Protein AF-A0A7X9FHX8-F1 (afdb_monomer_lite)

Radius of gyration: 28.01 Å; chains: 1; bounding box: 83×38×69 Å

Secondary structure (DSSP, 8-state):
---S-----HHHHHHHHTTSPPEEE--TT-GGGPPEEE--HHHHHHHH---SSSS---HHHHHHHHHHHHHHHHHHHHHHHHHHHHHHHHHHHHHHHHHHHHHHHTT-------

pLDDT: mean 90.59, std 11.23, range [50.78, 98.62]

Foldseek 3Di:
DDDPDDDDDLVLLLVLVVPFDWDWAADPPDPPRDIDIGGQQQSVCVSPVDDPDSGDDDPVNVVVSVVSPVVVVVVVVVVVVVVVVVVVVVVVVVVVVVVVVVVVVVPPPPPPDD

Structure (mmCIF, N/CA/C/O backbone):
data_AF-A0A7X9FHX8-F1
#
_entry.id   AF-A0A7X9FHX8-F1
#
loop_
_atom_site.group_PDB
_atom_site.id
_atom_site.type_symbol
_atom_site.label_atom_id
_atom_site.label_alt_id
_atom_site.label_comp_id
_atom_site.label_asym_id
_atom_site.label_entity_id
_atom_site.label_seq_id
_atom_site.pdbx_PDB_ins_code
_atom_site.Cartn_x
_atom_site.Cartn_y
_atom_site.Cartn_z
_atom_site.occupancy
_atom_site.B_iso_or_equiv
_atom_site.auth_seq_id
_atom_site.auth_comp_id
_atom_site.auth_asym_id
_atom_site.auth_atom_id
_atom_site.pdbx_PDB_model_num
ATOM 1 N N . MET A 1 1 ? 4.996 21.192 -19.975 1.00 72.12 1 MET A N 1
ATOM 2 C CA . MET A 1 1 ? 3.525 21.172 -19.772 1.00 72.12 1 MET A CA 1
ATOM 3 C C . MET A 1 1 ? 3.065 19.717 -19.737 1.00 72.12 1 MET A C 1
ATOM 5 O O . MET A 1 1 ? 3.690 18.914 -20.416 1.00 72.12 1 MET A O 1
ATOM 9 N N . LYS A 1 2 ? 2.048 19.373 -18.931 1.00 89.19 2 LYS A N 1
ATOM 10 C CA . LYS A 1 2 ? 1.460 18.017 -18.825 1.00 89.19 2 LYS A CA 1
ATOM 11 C C . LYS A 1 2 ? 0.058 18.013 -19.461 1.00 89.19 2 LYS A C 1
ATOM 13 O O . LYS A 1 2 ? -0.592 19.053 -19.453 1.00 89.19 2 LYS A O 1
ATOM 18 N N . THR A 1 3 ? -0.388 16.877 -19.995 1.00 93.38 3 THR A N 1
ATOM 19 C CA . THR A 1 3 ? -1.719 16.673 -20.611 1.00 93.38 3 THR A CA 1
ATOM 20 C C . THR A 1 3 ? -2.293 15.314 -20.183 1.00 93.38 3 THR A C 1
ATOM 22 O O . THR A 1 3 ? -1.548 1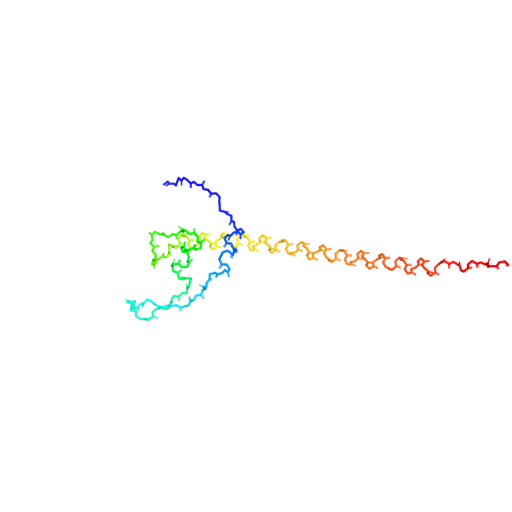4.533 -19.597 1.00 93.38 3 THR A O 1
ATOM 25 N N . ASN A 1 4 ? -3.573 15.035 -20.471 1.00 90.81 4 ASN A N 1
ATOM 26 C CA . ASN A 1 4 ? -4.281 13.785 -20.126 1.00 90.81 4 ASN A CA 1
ATOM 27 C C . ASN A 1 4 ? -4.161 13.425 -18.633 1.00 90.81 4 ASN A C 1
ATOM 29 O O . ASN A 1 4 ? -3.683 12.356 -18.267 1.00 90.81 4 ASN A O 1
ATOM 33 N N . ILE A 1 5 ? -4.512 14.376 -17.766 1.00 94.56 5 ILE A N 1
ATOM 34 C CA . ILE A 1 5 ? -4.390 14.220 -16.315 1.00 94.56 5 ILE A CA 1
ATOM 35 C C . ILE A 1 5 ? -5.618 13.471 -15.798 1.00 94.56 5 ILE A C 1
ATOM 37 O O . ILE A 1 5 ? -6.732 13.983 -15.888 1.00 94.56 5 ILE A O 1
ATOM 41 N N . GLU A 1 6 ? -5.390 12.296 -15.221 1.00 92.12 6 GLU A N 1
ATOM 42 C CA . GLU A 1 6 ? -6.417 11.442 -14.625 1.00 92.12 6 GLU A CA 1
ATOM 43 C C . GLU A 1 6 ? -6.085 11.158 -13.157 1.00 92.12 6 GLU A C 1
ATOM 45 O O . GLU A 1 6 ? -4.921 11.181 -12.745 1.00 92.12 6 GLU A O 1
ATOM 50 N N . SER A 1 7 ? -7.116 10.927 -12.345 1.00 93.44 7 SER A N 1
ATOM 51 C CA . SER A 1 7 ? -6.942 10.504 -10.956 1.00 93.44 7 SER A CA 1
ATOM 52 C C . SER A 1 7 ? -6.527 9.039 -10.892 1.00 93.44 7 SER A C 1
ATOM 54 O O . SER A 1 7 ? -7.079 8.209 -11.608 1.00 93.44 7 SER A O 1
ATOM 56 N N . VAL A 1 8 ? -5.622 8.716 -9.974 1.00 93.81 8 VAL A N 1
ATOM 57 C CA . VAL A 1 8 ? -5.211 7.338 -9.692 1.00 93.81 8 VAL A CA 1
ATOM 58 C C . VAL A 1 8 ? -6.033 6.788 -8.527 1.00 93.81 8 VAL A C 1
ATOM 60 O O . VAL A 1 8 ? -6.204 7.473 -7.518 1.00 93.81 8 VAL A O 1
ATOM 63 N N . ASP A 1 9 ? -6.511 5.548 -8.644 1.00 96.44 9 ASP A N 1
ATOM 64 C CA . ASP A 1 9 ? -7.122 4.826 -7.526 1.00 96.44 9 ASP A CA 1
ATOM 65 C C . ASP A 1 9 ? -6.028 4.323 -6.570 1.00 96.44 9 ASP A C 1
ATOM 67 O O . ASP A 1 9 ? -5.314 3.355 -6.838 1.00 96.44 9 ASP A O 1
ATOM 71 N N . ALA A 1 10 ? -5.882 5.006 -5.436 1.00 97.12 10 ALA A N 1
ATOM 72 C CA . ALA A 1 10 ? -4.865 4.684 -4.442 1.00 97.12 10 ALA A CA 1
ATOM 73 C C . ALA A 1 10 ? -5.102 3.322 -3.751 1.00 97.12 10 ALA A C 1
ATOM 75 O O . ALA A 1 10 ? -4.137 2.668 -3.347 1.00 97.12 10 ALA A O 1
ATOM 76 N N . ALA A 1 11 ? -6.358 2.865 -3.649 1.00 97.56 11 ALA A N 1
ATOM 77 C CA . ALA A 1 11 ? -6.698 1.562 -3.082 1.00 97.56 11 ALA A CA 1
ATOM 78 C C . ALA A 1 11 ? -6.272 0.425 -4.012 1.00 97.56 11 ALA A C 1
ATOM 80 O O . ALA A 1 11 ? -5.646 -0.538 -3.558 1.00 97.56 11 ALA A O 1
ATOM 81 N N . GLU A 1 12 ? -6.541 0.569 -5.310 1.00 97.31 12 GLU A N 1
ATOM 82 C CA . GLU A 1 12 ? -6.073 -0.371 -6.328 1.00 97.31 12 GLU A CA 1
ATOM 83 C C . GLU A 1 12 ? -4.539 -0.399 -6.391 1.00 97.31 12 GLU A C 1
ATOM 85 O O . GLU A 1 12 ? -3.937 -1.477 -6.411 1.00 97.31 12 GLU A O 1
ATOM 90 N N . VAL A 1 13 ? -3.893 0.774 -6.353 1.00 97.56 13 VAL A N 1
ATOM 91 C CA . VAL A 1 13 ? -2.427 0.873 -6.335 1.00 97.56 13 VAL A CA 1
ATOM 92 C C . VAL A 1 13 ? -1.839 0.121 -5.149 1.00 97.56 13 VAL A C 1
ATOM 94 O O . VAL A 1 13 ? -0.944 -0.701 -5.343 1.00 97.56 13 VAL A O 1
ATOM 97 N N . LEU A 1 14 ? -2.341 0.361 -3.934 1.00 98.12 14 LEU A N 1
ATOM 98 C CA . LEU A 1 14 ? -1.845 -0.321 -2.741 1.00 98.12 14 LEU A CA 1
ATOM 99 C C . LEU A 1 14 ? -2.052 -1.839 -2.833 1.00 98.12 14 LEU A C 1
ATOM 101 O O . LEU A 1 14 ? -1.150 -2.599 -2.480 1.00 98.12 14 LEU A O 1
ATOM 105 N N . GLN A 1 15 ? -3.212 -2.287 -3.324 1.00 97.62 15 GLN A N 1
ATOM 106 C CA . GLN A 1 15 ? -3.509 -3.711 -3.480 1.00 97.62 15 GLN A CA 1
ATOM 107 C C . GLN A 1 15 ? -2.545 -4.385 -4.460 1.00 97.62 15 GLN A C 1
ATOM 109 O O . GLN A 1 15 ? -1.986 -5.432 -4.142 1.00 97.62 15 GLN A O 1
ATOM 114 N N . LYS A 1 16 ? -2.320 -3.777 -5.628 1.00 96.94 16 LYS A N 1
ATOM 115 C CA . LYS A 1 16 ? -1.366 -4.278 -6.62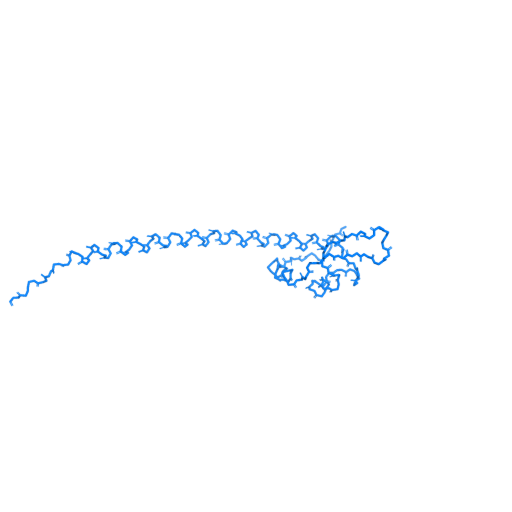3 1.00 96.94 16 LYS A CA 1
ATOM 116 C C . LYS A 1 16 ? 0.052 -4.275 -6.071 1.00 96.94 16 LYS A C 1
ATOM 118 O O . LYS A 1 16 ? 0.715 -5.309 -6.120 1.00 96.94 16 LYS A O 1
ATOM 123 N N . LEU A 1 17 ? 0.492 -3.163 -5.478 1.00 96.62 17 LEU A N 1
ATOM 124 C CA . LEU A 1 17 ? 1.835 -3.020 -4.915 1.00 96.62 17 LEU A CA 1
ATOM 125 C C . LEU A 1 17 ? 2.132 -4.091 -3.857 1.00 96.62 17 LEU A C 1
ATOM 127 O O . LEU A 1 17 ? 3.225 -4.646 -3.852 1.00 96.62 17 LEU A O 1
ATOM 131 N N . ALA A 1 18 ? 1.151 -4.438 -3.018 1.00 96.62 18 ALA A N 1
ATOM 132 C CA . ALA A 1 18 ? 1.291 -5.476 -1.997 1.00 96.62 18 ALA A CA 1
ATOM 133 C C . ALA A 1 18 ? 1.543 -6.889 -2.563 1.00 96.62 18 ALA A C 1
ATOM 135 O O . ALA A 1 18 ? 2.010 -7.761 -1.833 1.00 96.62 18 ALA A O 1
ATOM 136 N N . THR A 1 19 ? 1.238 -7.128 -3.843 1.00 96.06 19 THR A N 1
ATOM 137 C CA . THR A 1 19 ? 1.476 -8.419 -4.514 1.00 96.06 19 THR A CA 1
ATOM 138 C C . THR A 1 19 ? 2.809 -8.489 -5.255 1.00 96.06 19 THR A C 1
ATOM 140 O O . THR A 1 19 ? 3.234 -9.580 -5.634 1.00 96.06 19 THR A O 1
ATOM 143 N N . ILE A 1 20 ? 3.479 -7.353 -5.462 1.00 95.75 20 ILE A N 1
ATOM 144 C CA . ILE A 1 20 ? 4.718 -7.296 -6.237 1.00 95.75 20 ILE A CA 1
ATOM 145 C C . ILE A 1 20 ? 5.906 -7.636 -5.326 1.00 95.75 20 ILE A C 1
ATOM 147 O O . ILE A 1 20 ? 6.099 -6.978 -4.299 1.00 95.75 20 ILE A O 1
ATOM 151 N N . PRO A 1 21 ? 6.749 -8.618 -5.691 1.00 96.00 21 PRO A N 1
ATOM 152 C CA . PRO A 1 21 ? 7.942 -8.935 -4.919 1.00 96.00 21 PRO A CA 1
ATOM 153 C C . PRO A 1 21 ? 8.941 -7.774 -4.910 1.00 96.00 21 PRO A C 1
ATOM 155 O O . PRO A 1 21 ? 9.356 -7.285 -5.960 1.00 96.00 21 PRO A O 1
ATOM 158 N N . ILE A 1 22 ? 9.405 -7.392 -3.721 1.00 96.06 22 ILE A N 1
ATOM 159 C CA . ILE A 1 22 ? 10.585 -6.539 -3.562 1.00 96.06 22 ILE A CA 1
ATOM 160 C C . ILE A 1 22 ? 11.783 -7.444 -3.323 1.00 96.06 22 ILE A C 1
ATOM 162 O O . ILE A 1 22 ? 11.821 -8.212 -2.362 1.00 96.06 22 ILE A O 1
ATOM 166 N N . THR A 1 23 ? 12.767 -7.361 -4.209 1.00 96.38 23 THR A N 1
ATOM 167 C CA . THR A 1 23 ? 13.974 -8.184 -4.138 1.00 96.38 23 THR A CA 1
ATOM 168 C C . THR A 1 23 ? 15.205 -7.296 -4.175 1.00 96.38 23 THR A C 1
ATOM 170 O O . THR A 1 23 ? 15.146 -6.141 -4.597 1.00 96.38 23 THR A O 1
ATOM 173 N N . SER A 1 24 ? 16.335 -7.826 -3.711 1.00 95.75 24 SER A N 1
ATOM 174 C CA . SER A 1 24 ? 17.622 -7.188 -3.958 1.00 95.75 24 SER A CA 1
ATOM 175 C C . SER A 1 24 ? 18.336 -7.901 -5.093 1.00 95.75 24 SER A C 1
ATOM 177 O O . SER A 1 24 ? 18.487 -9.121 -5.063 1.00 95.75 24 SER A O 1
ATOM 179 N N . TRP A 1 25 ? 18.837 -7.131 -6.045 1.00 93.44 25 TRP A N 1
ATOM 180 C CA . TRP A 1 25 ? 19.477 -7.622 -7.258 1.00 93.44 25 TRP A CA 1
ATOM 181 C C . TRP A 1 25 ? 20.682 -6.742 -7.613 1.00 93.44 25 TRP A C 1
ATOM 183 O O . TRP A 1 25 ? 20.917 -5.714 -6.981 1.00 93.44 25 TRP A O 1
ATOM 193 N N . ALA A 1 26 ? 21.488 -7.180 -8.575 1.00 92.75 26 ALA A N 1
ATOM 194 C CA . ALA A 1 26 ? 22.597 -6.417 -9.142 1.00 92.75 26 ALA A CA 1
ATOM 195 C C . ALA A 1 26 ? 22.517 -6.514 -10.666 1.00 92.75 26 ALA A C 1
ATOM 197 O O . ALA A 1 26 ? 22.096 -7.549 -11.194 1.00 92.75 26 ALA A O 1
ATOM 198 N N . TYR A 1 27 ? 22.925 -5.467 -11.377 1.00 90.06 27 TYR A N 1
ATOM 199 C CA . TYR A 1 27 ? 23.075 -5.562 -12.824 1.00 90.06 27 TYR A CA 1
ATOM 200 C C . TYR A 1 27 ? 24.287 -6.430 -13.172 1.00 90.06 27 TYR A C 1
ATOM 202 O O . TYR A 1 27 ? 25.347 -6.307 -12.565 1.00 90.06 27 TYR A O 1
ATOM 210 N N . LEU A 1 28 ? 24.160 -7.258 -14.214 1.00 88.62 28 LEU A N 1
ATOM 211 C CA . LEU A 1 28 ? 25.262 -8.106 -14.693 1.00 88.62 28 LEU A CA 1
ATOM 212 C C . LEU A 1 28 ? 26.491 -7.296 -15.141 1.00 88.62 28 LEU A C 1
ATOM 214 O O . LEU A 1 28 ? 27.615 -7.775 -15.036 1.00 88.62 28 LEU A O 1
ATOM 218 N N . ASN A 1 29 ? 26.268 -6.079 -15.647 1.00 88.56 29 ASN A N 1
ATOM 219 C CA . ASN A 1 29 ? 27.292 -5.249 -16.287 1.00 88.56 29 ASN A CA 1
ATOM 220 C C . ASN A 1 29 ? 27.645 -3.989 -15.482 1.00 88.56 29 ASN A C 1
ATOM 222 O O . ASN A 1 29 ? 28.316 -3.096 -16.001 1.00 88.56 29 ASN A O 1
ATOM 226 N N . GLU A 1 30 ? 27.178 -3.881 -14.240 1.00 89.62 30 GLU A N 1
ATOM 227 C CA . GLU A 1 30 ? 27.519 -2.753 -13.378 1.00 89.62 30 GLU A CA 1
ATOM 228 C C . GLU A 1 30 ? 28.816 -3.041 -12.627 1.00 89.62 30 GLU A C 1
ATOM 230 O O . GLU A 1 30 ? 29.031 -4.124 -12.077 1.00 89.62 30 GLU A O 1
ATOM 235 N N . ARG A 1 31 ? 29.724 -2.063 -12.646 1.00 79.88 31 ARG A N 1
ATOM 236 C CA . ARG A 1 31 ? 30.996 -2.173 -11.931 1.00 79.88 31 ARG A CA 1
ATOM 237 C C . ARG A 1 31 ? 30.703 -2.254 -10.430 1.00 79.88 31 ARG A C 1
ATOM 239 O O . ARG A 1 31 ? 29.785 -1.609 -9.950 1.00 79.88 31 ARG A O 1
ATOM 246 N N . GLU A 1 32 ? 31.504 -3.032 -9.705 1.00 82.88 32 GLU A N 1
ATOM 247 C CA . GLU A 1 32 ? 31.478 -3.131 -8.232 1.00 82.88 32 GLU A CA 1
ATOM 248 C C . GLU A 1 32 ? 30.329 -3.941 -7.598 1.00 82.88 32 GLU A C 1
ATOM 250 O O . GLU A 1 32 ? 30.168 -3.892 -6.382 1.00 82.88 32 GLU A O 1
ATOM 255 N N . ASN A 1 33 ? 29.586 -4.762 -8.359 1.00 81.50 33 ASN A N 1
ATOM 256 C CA . ASN A 1 33 ? 28.488 -5.591 -7.817 1.00 81.50 33 ASN A CA 1
ATOM 257 C C . ASN A 1 33 ? 27.500 -4.774 -6.959 1.00 81.50 33 ASN A C 1
ATOM 259 O O . ASN A 1 33 ? 27.043 -5.237 -5.907 1.00 81.50 33 ASN A O 1
ATOM 263 N N . VAL A 1 34 ? 27.198 -3.545 -7.389 1.00 91.88 34 VAL A N 1
ATOM 264 C CA . VAL A 1 34 ? 26.291 -2.650 -6.667 1.00 91.88 34 VAL A CA 1
ATOM 265 C C . VAL A 1 34 ? 24.938 -3.337 -6.499 1.00 91.88 34 VAL A C 1
ATOM 267 O O . VAL A 1 34 ? 24.373 -3.916 -7.430 1.00 91.88 34 VAL A O 1
ATOM 270 N N . ARG A 1 35 ? 24.437 -3.320 -5.263 1.00 93.44 35 ARG A N 1
ATOM 271 C CA . ARG A 1 35 ? 23.151 -3.916 -4.916 1.00 93.44 35 ARG A CA 1
ATOM 272 C C . ARG A 1 35 ? 22.064 -2.864 -4.990 1.00 93.44 35 ARG A C 1
ATOM 274 O O . ARG A 1 35 ? 22.109 -1.863 -4.283 1.00 93.44 35 ARG A O 1
ATOM 281 N N . HIS A 1 36 ? 21.053 -3.171 -5.784 1.00 93.38 36 HIS A N 1
ATOM 282 C CA . HIS A 1 36 ? 19.798 -2.443 -5.856 1.00 93.38 36 HIS A CA 1
ATOM 283 C C . HIS A 1 36 ? 18.732 -3.180 -5.052 1.00 93.38 36 HIS A C 1
ATOM 285 O O . HIS A 1 36 ? 18.866 -4.372 -4.738 1.00 93.38 36 HIS A O 1
ATOM 291 N N . ILE A 1 37 ? 17.674 -2.460 -4.699 1.00 94.88 37 ILE A N 1
ATOM 292 C CA . ILE A 1 37 ? 16.475 -3.005 -4.070 1.00 94.88 37 ILE A CA 1
ATOM 293 C C . ILE A 1 37 ? 15.253 -2.432 -4.775 1.00 94.88 37 ILE A C 1
ATOM 295 O O . ILE A 1 37 ? 15.167 -1.229 -5.006 1.00 94.88 37 ILE A O 1
ATOM 299 N N . GLY A 1 38 ? 14.315 -3.302 -5.126 1.00 94.25 38 GLY A N 1
ATOM 300 C CA . GLY A 1 38 ? 13.089 -2.898 -5.794 1.00 94.25 38 GLY A CA 1
ATOM 301 C C . GLY A 1 38 ? 12.393 -4.064 -6.484 1.00 94.25 38 GLY A C 1
ATOM 302 O O . GLY A 1 38 ? 12.887 -5.198 -6.449 1.00 94.25 38 GLY A O 1
ATOM 303 N N . PRO A 1 39 ? 11.238 -3.797 -7.104 1.00 95.06 39 PRO A N 1
ATOM 304 C CA . PRO A 1 39 ? 10.579 -4.776 -7.946 1.00 95.06 39 PRO A CA 1
ATOM 305 C C . PRO A 1 39 ? 11.346 -4.972 -9.256 1.00 95.06 39 PRO A C 1
ATOM 307 O O . PRO A 1 39 ? 12.109 -4.104 -9.688 1.00 95.06 39 PRO A O 1
ATOM 310 N N . MET A 1 40 ? 11.114 -6.108 -9.912 1.00 94.31 40 MET A N 1
ATOM 311 C CA . MET A 1 40 ? 11.540 -6.284 -11.299 1.00 94.31 40 MET A CA 1
ATOM 312 C C . MET A 1 40 ? 10.683 -5.402 -12.215 1.00 94.31 40 MET A C 1
ATOM 314 O O . MET A 1 40 ? 9.477 -5.255 -12.005 1.00 94.31 40 MET A O 1
ATOM 318 N N . ALA A 1 41 ? 11.293 -4.824 -13.253 1.00 93.06 41 ALA A N 1
ATOM 319 C CA . AL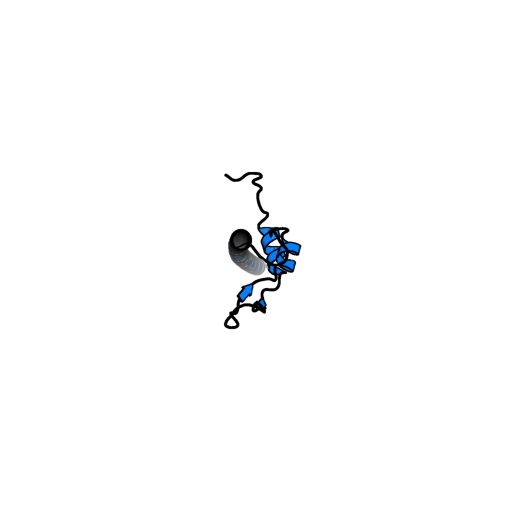A A 1 41 ? 10.609 -3.904 -14.166 1.00 93.06 41 ALA A CA 1
ATOM 320 C C . ALA A 1 41 ? 9.417 -4.555 -14.887 1.00 93.06 41 ALA A C 1
ATOM 322 O O . ALA A 1 41 ? 8.390 -3.912 -15.099 1.00 93.06 41 ALA A O 1
ATOM 323 N N . GLN A 1 42 ? 9.527 -5.840 -15.232 1.00 92.88 42 GLN A N 1
ATOM 324 C CA . GLN A 1 42 ? 8.468 -6.590 -15.906 1.00 92.88 42 GLN A CA 1
ATOM 325 C C . GLN A 1 42 ? 7.242 -6.770 -15.006 1.00 92.88 42 GLN A C 1
ATOM 327 O O . GLN A 1 42 ? 6.124 -6.561 -15.473 1.00 92.88 42 GLN A O 1
ATOM 332 N N . ASP A 1 43 ? 7.448 -7.089 -13.725 1.00 93.75 43 ASP A N 1
ATOM 333 C CA . ASP A 1 43 ? 6.364 -7.236 -12.748 1.00 93.75 43 ASP A CA 1
ATOM 334 C C . ASP A 1 43 ? 5.687 -5.887 -12.480 1.00 93.75 43 ASP A C 1
ATOM 336 O O . ASP A 1 43 ? 4.460 -5.789 -12.472 1.00 93.75 43 ASP A O 1
ATOM 340 N N . PHE A 1 44 ? 6.483 -4.821 -12.340 1.00 94.00 44 PHE A N 1
ATOM 341 C CA . PHE A 1 44 ? 5.976 -3.459 -12.171 1.00 94.00 44 PHE A CA 1
ATOM 342 C C . PHE A 1 44 ? 5.102 -3.029 -13.357 1.00 94.00 44 PHE A C 1
ATOM 344 O O . PHE A 1 44 ? 3.979 -2.553 -13.178 1.00 94.00 44 PHE A O 1
ATOM 351 N N . LYS A 1 45 ? 5.584 -3.257 -14.581 1.00 92.56 45 LYS A N 1
ATOM 352 C CA . LYS A 1 45 ? 4.842 -2.956 -15.806 1.00 92.56 45 LYS A CA 1
ATOM 353 C C . LYS A 1 45 ? 3.585 -3.808 -15.945 1.00 92.56 45 LYS A C 1
ATOM 355 O O . LYS A 1 45 ? 2.548 -3.283 -16.337 1.00 92.56 45 LYS A O 1
ATOM 360 N N . ALA A 1 46 ? 3.654 -5.097 -15.616 1.00 93.00 46 ALA A N 1
ATOM 361 C CA . ALA A 1 46 ? 2.495 -5.984 -15.649 1.00 93.00 46 ALA A CA 1
ATOM 362 C C . ALA A 1 46 ? 1.402 -5.536 -14.665 1.00 93.00 46 ALA A C 1
ATOM 364 O O . ALA A 1 46 ? 0.219 -5.628 -14.983 1.00 93.00 46 ALA A O 1
ATOM 365 N N . ALA A 1 47 ? 1.785 -5.018 -13.495 1.00 94.00 47 ALA A N 1
ATOM 366 C CA . ALA A 1 47 ? 0.842 -4.554 -12.485 1.00 94.00 47 ALA A CA 1
ATOM 367 C C . ALA A 1 47 ? 0.227 -3.178 -12.806 1.00 94.00 47 ALA A C 1
ATOM 369 O O . ALA A 1 47 ? -0.984 -2.991 -12.646 1.00 94.00 47 ALA A O 1
ATOM 370 N N . PHE A 1 48 ? 1.042 -2.213 -13.244 1.00 92.44 48 PHE A N 1
ATOM 371 C CA . PHE A 1 48 ? 0.626 -0.806 -13.336 1.00 92.44 48 PHE A CA 1
ATOM 372 C C . PHE A 1 48 ? 0.514 -0.258 -14.759 1.00 92.44 48 PHE A C 1
ATOM 374 O O . PHE A 1 48 ? -0.094 0.788 -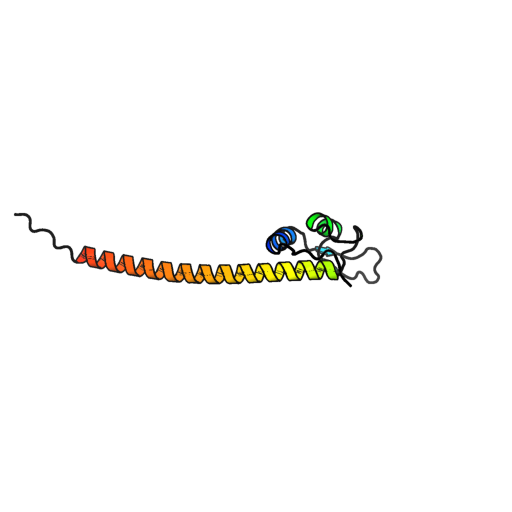14.955 1.00 92.44 48 PHE A O 1
ATOM 381 N N . GLY A 1 49 ? 1.100 -0.920 -15.756 1.00 88.50 49 GLY A N 1
ATOM 382 C CA . GLY A 1 49 ? 1.127 -0.433 -17.137 1.00 88.50 49 GLY A CA 1
ATOM 383 C C . GLY A 1 49 ? 2.045 0.774 -17.377 1.00 88.50 49 GLY A C 1
ATOM 384 O O . GLY A 1 49 ? 2.143 1.233 -18.513 1.00 88.50 49 GLY A O 1
ATOM 385 N N . PHE A 1 50 ? 2.735 1.271 -16.345 1.00 82.19 50 PHE A N 1
ATOM 386 C CA . PHE A 1 50 ? 3.745 2.327 -16.453 1.00 82.19 50 PHE A CA 1
ATOM 387 C C . PHE A 1 50 ? 5.126 1.759 -16.821 1.00 82.19 50 PHE A C 1
ATOM 389 O O . PHE A 1 50 ? 5.405 0.577 -16.612 1.00 82.19 50 PHE A O 1
ATOM 396 N N . GLY A 1 51 ? 5.994 2.617 -17.361 1.00 72.44 51 GLY A N 1
ATOM 397 C CA . GLY A 1 51 ? 7.321 2.253 -17.862 1.00 72.44 51 GLY A CA 1
ATOM 398 C C . GLY A 1 51 ? 7.435 2.351 -19.386 1.00 72.44 51 GLY A C 1
ATOM 399 O O . GLY A 1 51 ? 6.648 1.772 -20.137 1.00 72.44 51 GLY A O 1
ATOM 400 N N . ALA A 1 52 ? 8.448 3.087 -19.848 1.00 74.75 52 ALA A N 1
ATOM 401 C CA . ALA A 1 52 ? 8.711 3.294 -21.275 1.00 74.75 52 ALA A CA 1
ATOM 402 C C . ALA A 1 52 ? 9.207 2.018 -21.982 1.00 74.75 52 ALA A C 1
ATOM 404 O O . ALA A 1 52 ? 8.955 1.821 -23.170 1.00 74.75 52 ALA A O 1
ATOM 405 N N . ASP A 1 53 ? 9.876 1.128 -21.249 1.00 81.06 53 ASP A N 1
ATOM 406 C CA . ASP A 1 53 ? 10.384 -0.154 -21.733 1.00 81.06 53 ASP A CA 1
ATOM 407 C C . ASP A 1 53 ? 10.032 -1.283 -20.746 1.00 81.06 53 ASP A C 1
ATOM 409 O O . ASP A 1 53 ? 9.110 -1.140 -19.945 1.00 81.06 53 ASP A O 1
ATOM 413 N N . SER A 1 54 ? 10.651 -2.455 -20.888 1.00 82.25 54 SER A N 1
ATOM 414 C CA . SER A 1 54 ? 10.418 -3.616 -20.013 1.00 82.25 54 SER A CA 1
ATOM 415 C C . SER A 1 54 ? 11.648 -3.965 -19.166 1.00 82.25 54 SER A C 1
ATOM 417 O O . SER A 1 54 ? 11.742 -5.088 -18.675 1.00 82.25 54 SER A O 1
ATOM 419 N N . VAL A 1 55 ? 12.617 -3.052 -19.047 1.00 86.25 55 VAL A N 1
ATOM 420 C CA . VAL A 1 55 ? 13.905 -3.284 -18.367 1.00 86.25 55 VAL A CA 1
ATOM 421 C C . VAL A 1 55 ? 14.240 -2.218 -17.326 1.00 86.25 55 VAL A C 1
ATOM 423 O O . VAL A 1 55 ? 15.160 -2.416 -16.539 1.00 86.25 55 VAL A O 1
ATOM 426 N N . SER A 1 56 ? 13.499 -1.113 -17.295 1.00 88.56 56 SER A N 1
ATOM 427 C CA . SER A 1 56 ? 13.682 -0.022 -16.349 1.00 88.56 56 SER A CA 1
ATOM 428 C C . SER A 1 56 ? 12.357 0.418 -15.731 1.00 88.56 56 SER A C 1
ATOM 430 O O . SER A 1 56 ? 11.278 0.233 -16.295 1.00 88.56 56 SER A O 1
ATOM 432 N N . ILE A 1 57 ? 12.454 1.012 -14.544 1.00 92.06 57 ILE A N 1
ATOM 433 C CA . ILE A 1 57 ? 11.353 1.708 -13.885 1.00 92.06 57 ILE A CA 1
ATOM 434 C C . ILE A 1 57 ? 11.793 3.162 -13.752 1.00 92.06 57 ILE A C 1
ATOM 436 O O . ILE A 1 57 ? 12.861 3.444 -13.208 1.00 92.06 57 ILE A O 1
ATOM 440 N N . SER A 1 58 ? 10.985 4.085 -14.270 1.00 93.25 58 SER A N 1
ATOM 441 C CA . SER A 1 58 ? 11.219 5.515 -14.074 1.00 93.25 58 SER A CA 1
ATOM 442 C C . SER A 1 58 ? 11.097 5.849 -12.592 1.00 93.25 58 SER A C 1
ATOM 444 O O . S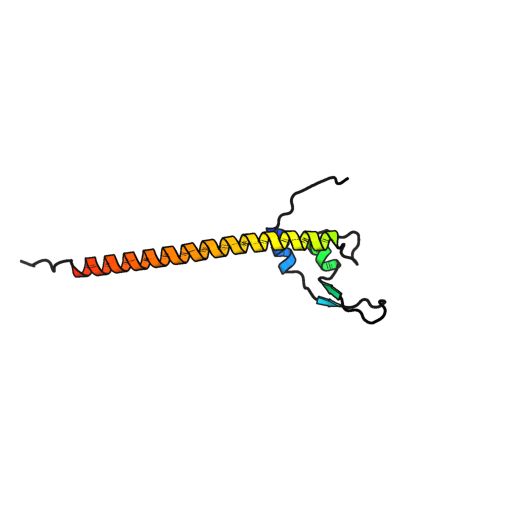ER A 1 58 ? 10.139 5.428 -11.942 1.00 93.25 58 SER A O 1
ATOM 446 N N . THR A 1 59 ? 12.016 6.657 -12.062 1.00 92.94 59 THR A N 1
ATOM 447 C CA . THR A 1 59 ? 11.914 7.138 -10.676 1.00 92.94 59 THR A CA 1
ATOM 448 C C . THR A 1 59 ? 10.618 7.910 -10.447 1.00 92.94 59 THR A C 1
ATOM 450 O O . THR A 1 59 ? 10.008 7.763 -9.401 1.00 92.94 59 THR A O 1
ATOM 453 N N . ILE A 1 60 ? 10.123 8.636 -11.456 1.00 93.94 60 ILE A N 1
ATOM 454 C CA . ILE A 1 60 ? 8.845 9.362 -11.379 1.00 93.94 60 ILE A CA 1
ATOM 455 C C . ILE A 1 60 ? 7.669 8.396 -11.177 1.00 93.94 60 ILE A C 1
ATOM 457 O O . ILE A 1 60 ? 6.783 8.675 -10.370 1.00 93.94 60 ILE A O 1
ATOM 461 N N . ASP A 1 61 ? 7.660 7.269 -11.893 1.00 94.00 61 ASP A N 1
ATOM 462 C CA . ASP A 1 61 ? 6.576 6.285 -11.807 1.00 94.00 61 ASP A CA 1
ATOM 463 C C . ASP A 1 61 ? 6.659 5.516 -10.482 1.00 94.00 61 ASP A C 1
ATOM 465 O O . ASP A 1 61 ? 5.646 5.339 -9.804 1.00 94.00 61 ASP A O 1
ATOM 469 N N . ALA A 1 62 ? 7.869 5.110 -10.079 1.00 94.12 62 ALA A N 1
ATOM 470 C CA . ALA A 1 62 ? 8.111 4.453 -8.796 1.00 94.12 62 ALA A CA 1
ATOM 471 C C . ALA A 1 62 ? 7.687 5.343 -7.616 1.00 94.12 62 ALA A C 1
ATOM 473 O O . ALA A 1 62 ? 6.944 4.890 -6.743 1.00 94.12 62 ALA A O 1
ATOM 474 N N . ASP A 1 63 ? 8.097 6.614 -7.623 1.00 96.19 63 ASP A N 1
ATOM 475 C CA . ASP A 1 63 ? 7.754 7.587 -6.586 1.00 96.19 63 ASP A CA 1
ATOM 476 C C . ASP A 1 63 ? 6.250 7.878 -6.579 1.00 96.19 63 ASP A C 1
ATOM 478 O O . ASP A 1 63 ? 5.635 7.939 -5.516 1.00 96.19 63 ASP A O 1
ATOM 482 N N . GLY A 1 64 ? 5.624 8.010 -7.753 1.00 96.00 64 GLY A N 1
ATOM 483 C CA . GLY A 1 64 ? 4.181 8.219 -7.872 1.00 96.00 64 GLY A CA 1
ATOM 484 C C . GLY A 1 64 ? 3.368 7.072 -7.267 1.00 96.00 64 GLY A C 1
ATOM 485 O O . GLY A 1 64 ? 2.456 7.313 -6.474 1.00 96.00 64 GLY A O 1
ATOM 486 N N . ILE A 1 65 ? 3.735 5.826 -7.584 1.00 96.31 65 ILE A N 1
ATOM 487 C CA . ILE A 1 65 ? 3.119 4.625 -7.005 1.00 96.31 65 ILE A CA 1
ATOM 488 C C . ILE A 1 65 ? 3.352 4.561 -5.492 1.00 96.31 65 ILE A C 1
ATOM 490 O O . ILE A 1 65 ? 2.410 4.299 -4.741 1.00 96.31 65 ILE A O 1
ATOM 494 N N . ALA A 1 66 ? 4.571 4.847 -5.027 1.00 96.62 66 ALA A N 1
ATOM 495 C CA . ALA A 1 66 ? 4.889 4.856 -3.602 1.00 96.62 66 ALA A CA 1
ATOM 496 C C . ALA A 1 66 ? 4.062 5.901 -2.837 1.00 96.62 66 ALA A C 1
ATOM 498 O O . ALA A 1 66 ? 3.481 5.591 -1.798 1.00 96.62 66 ALA A O 1
ATOM 499 N N . LEU A 1 67 ? 3.952 7.123 -3.364 1.00 98.31 67 LEU A N 1
ATOM 500 C CA . LEU A 1 67 ? 3.173 8.199 -2.751 1.00 98.31 67 LEU A CA 1
ATOM 501 C C . LEU A 1 67 ? 1.678 7.862 -2.691 1.00 98.31 67 LEU A C 1
ATOM 503 O O . LEU A 1 67 ? 1.064 8.047 -1.640 1.00 98.31 67 LEU A O 1
ATOM 507 N N . ALA A 1 68 ? 1.103 7.324 -3.771 1.00 98.00 68 ALA A N 1
ATOM 508 C CA . ALA A 1 68 ? -0.295 6.890 -3.787 1.00 98.00 68 ALA A CA 1
ATOM 509 C C . ALA A 1 68 ? -0.553 5.773 -2.759 1.00 98.00 68 ALA A C 1
ATOM 511 O O . ALA A 1 68 ? -1.505 5.849 -1.980 1.00 98.00 68 ALA A O 1
ATOM 512 N N . ALA A 1 69 ? 0.335 4.776 -2.684 1.00 97.94 69 ALA A N 1
ATOM 513 C CA . ALA A 1 69 ? 0.236 3.700 -1.701 1.00 97.94 69 ALA A CA 1
ATOM 514 C C . ALA A 1 69 ? 0.344 4.213 -0.251 1.00 97.94 69 ALA A C 1
ATOM 516 O O . ALA A 1 69 ? -0.413 3.771 0.613 1.00 97.94 69 ALA A O 1
ATOM 517 N N . ILE A 1 70 ? 1.241 5.168 0.025 1.00 98.44 70 ILE A N 1
ATOM 518 C CA . ILE A 1 70 ? 1.388 5.792 1.351 1.00 98.44 70 ILE A CA 1
ATOM 519 C C . ILE A 1 70 ? 0.121 6.561 1.742 1.00 98.44 70 ILE A C 1
ATOM 521 O O . ILE A 1 70 ? -0.327 6.451 2.884 1.00 98.44 70 ILE A O 1
ATOM 525 N N . GLN A 1 71 ? -0.477 7.312 0.813 1.00 98.44 71 GLN A N 1
ATOM 526 C CA . GLN A 1 71 ? -1.730 8.029 1.066 1.00 98.44 71 GLN A CA 1
ATOM 527 C C . GLN A 1 71 ? -2.866 7.067 1.435 1.00 98.44 71 GLN A C 1
ATOM 529 O O . GLN A 1 71 ? -3.577 7.304 2.414 1.00 98.44 71 GLN A O 1
ATOM 534 N N . GLU A 1 72 ? -3.003 5.954 0.713 1.00 98.50 72 GLU A N 1
ATOM 535 C CA . GLU A 1 72 ? -4.012 4.943 1.033 1.00 98.50 72 GLU A CA 1
ATOM 536 C C . GLU A 1 72 ? -3.726 4.228 2.363 1.00 98.50 72 GLU A C 1
ATOM 538 O O . GLU A 1 72 ? -4.644 3.996 3.150 1.00 98.50 72 GLU A O 1
ATOM 543 N N . LEU A 1 73 ? -2.463 3.907 2.665 1.00 98.50 73 LEU A N 1
ATOM 544 C CA . LEU A 1 73 ? -2.084 3.332 3.961 1.00 98.50 73 LEU A CA 1
ATOM 545 C C . LEU A 1 73 ? -2.420 4.273 5.117 1.00 98.50 73 LEU A C 1
ATOM 547 O O . LEU A 1 73 ? -2.924 3.825 6.150 1.00 98.50 73 LEU A O 1
ATOM 551 N N . TYR A 1 74 ? -2.186 5.574 4.945 1.00 98.56 74 TYR A N 1
ATOM 552 C CA . TYR A 1 74 ? -2.569 6.574 5.934 1.00 98.56 74 TYR A CA 1
ATOM 553 C C . TYR A 1 74 ? -4.090 6.611 6.123 1.00 98.56 74 TYR A C 1
ATOM 555 O O . TYR A 1 74 ? -4.565 6.541 7.257 1.00 98.56 74 TYR A O 1
ATOM 563 N N . ARG A 1 75 ? -4.863 6.603 5.028 1.00 98.50 75 ARG A N 1
ATOM 564 C CA . ARG A 1 75 ? -6.332 6.533 5.076 1.00 98.50 75 ARG A CA 1
ATOM 565 C C . ARG A 1 75 ? -6.822 5.296 5.838 1.00 98.50 75 ARG A C 1
ATOM 567 O O . ARG A 1 75 ? -7.652 5.424 6.734 1.00 98.50 75 ARG A O 1
ATOM 574 N N . LYS A 1 76 ? -6.282 4.111 5.527 1.00 98.38 76 LYS A N 1
ATOM 575 C CA . LYS A 1 76 ? -6.608 2.855 6.227 1.00 98.38 76 LYS A CA 1
ATOM 576 C C . LYS A 1 76 ? -6.206 2.888 7.702 1.00 98.38 76 LYS A C 1
ATOM 578 O O . LYS A 1 76 ? -6.906 2.320 8.530 1.00 98.38 76 LYS A O 1
ATOM 583 N N . THR A 1 77 ? -5.103 3.552 8.046 1.00 98.62 77 THR A N 1
ATOM 584 C CA . THR A 1 77 ? -4.667 3.707 9.444 1.00 98.62 77 THR A CA 1
ATOM 585 C C . THR A 1 77 ? -5.666 4.544 10.240 1.00 98.62 77 THR A C 1
ATOM 587 O O . THR A 1 77 ? -6.086 4.120 11.313 1.00 98.62 77 THR A O 1
ATOM 590 N N . LEU A 1 78 ? -6.125 5.671 9.684 1.00 98.56 78 LEU A N 1
ATOM 591 C CA . LEU A 1 78 ? -7.168 6.495 10.304 1.00 98.56 78 LEU A CA 1
ATOM 592 C C . LEU A 1 78 ? -8.481 5.721 10.488 1.00 98.56 78 LEU A C 1
ATOM 594 O O . LEU A 1 78 ? -9.090 5.782 11.553 1.00 98.56 78 LEU A O 1
ATOM 598 N N . GLU A 1 79 ? -8.891 4.962 9.470 1.00 98.38 79 GLU A N 1
ATOM 599 C CA . G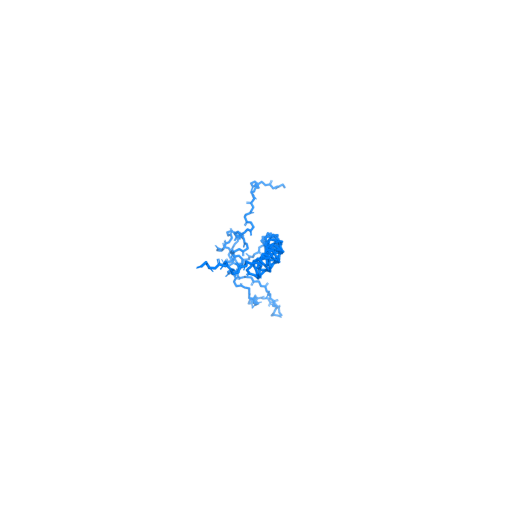LU A 1 79 ? -10.079 4.103 9.529 1.00 98.38 79 GLU A CA 1
ATOM 600 C C . GLU A 1 79 ? -9.956 3.044 10.639 1.00 98.38 79 GLU A C 1
ATOM 602 O O . GLU A 1 79 ? -10.875 2.861 11.437 1.00 98.38 79 GLU A O 1
ATOM 607 N N . LEU A 1 80 ? -8.795 2.388 10.753 1.00 98.62 80 LEU A N 1
ATOM 608 C CA . LEU A 1 80 ? -8.527 1.421 11.819 1.00 98.62 80 LEU A CA 1
ATOM 609 C C . LEU A 1 80 ? -8.580 2.055 13.214 1.00 98.62 80 LEU A C 1
ATOM 611 O O . LEU A 1 80 ? -9.110 1.437 14.138 1.00 98.62 80 LEU A O 1
ATOM 615 N N . ASP A 1 81 ? -8.051 3.264 13.386 1.00 98.50 81 ASP A N 1
ATOM 616 C CA . ASP A 1 81 ? -8.068 3.960 14.676 1.00 98.50 81 ASP A CA 1
ATOM 617 C C . ASP A 1 81 ? -9.480 4.422 15.070 1.00 98.50 81 ASP A C 1
ATOM 619 O O . ASP A 1 81 ? -9.872 4.307 16.238 1.00 98.50 81 ASP A O 1
ATOM 623 N N . GLN A 1 82 ? -10.288 4.845 14.095 1.00 98.50 82 GLN A N 1
ATOM 624 C CA . GLN A 1 82 ? -11.703 5.147 14.310 1.00 98.50 82 GLN A CA 1
ATOM 625 C C . GLN A 1 82 ? -12.475 3.899 14.759 1.00 98.50 82 GLN A C 1
ATOM 627 O O . GLN A 1 82 ? -13.143 3.927 15.794 1.00 98.50 82 GLN A O 1
ATOM 632 N N . LEU A 1 83 ? -12.328 2.782 14.040 1.00 98.44 83 LEU A N 1
ATOM 633 C CA . LEU A 1 83 ? -13.004 1.525 14.376 1.00 98.44 83 LEU A CA 1
ATOM 634 C C . LEU A 1 83 ? -12.575 0.986 15.746 1.00 98.44 83 LEU A C 1
ATOM 636 O O . LEU A 1 83 ? -13.393 0.456 16.497 1.00 98.44 83 LEU A O 1
ATOM 640 N N . ARG A 1 84 ? -11.298 1.134 16.116 1.00 98.62 84 ARG A N 1
ATOM 641 C CA . ARG A 1 84 ? -10.815 0.770 17.459 1.00 98.62 84 ARG A CA 1
ATOM 642 C C . ARG A 1 84 ? -11.500 1.584 18.550 1.00 98.62 84 ARG A C 1
ATOM 644 O O . ARG A 1 84 ? -11.872 1.011 19.573 1.00 98.62 84 ARG A O 1
ATOM 651 N N . THR A 1 85 ? -11.671 2.884 18.328 1.00 98.50 85 THR A N 1
ATOM 652 C CA . THR A 1 85 ? -12.360 3.780 19.266 1.00 98.50 85 THR A CA 1
ATOM 653 C C . THR A 1 85 ? -13.821 3.366 19.427 1.00 98.50 85 THR A C 1
ATOM 655 O O . THR A 1 85 ? -14.277 3.148 20.548 1.00 98.50 85 THR A O 1
ATOM 658 N N . GLU A 1 86 ? -14.521 3.124 18.319 1.00 98.31 86 GLU A N 1
ATOM 659 C CA . GLU A 1 86 ? -15.913 2.664 18.335 1.00 98.31 86 GLU A CA 1
ATOM 660 C C . GLU A 1 86 ? -16.069 1.315 19.060 1.00 98.31 86 GLU A C 1
ATOM 662 O O . GLU A 1 86 ? -16.956 1.144 19.896 1.00 98.31 86 GLU A O 1
ATOM 667 N N . ILE A 1 87 ? -15.158 0.362 18.829 1.00 98.62 87 ILE A N 1
ATOM 668 C CA . ILE A 1 87 ? -15.150 -0.924 19.544 1.00 98.62 87 ILE A CA 1
ATOM 669 C C . ILE A 1 87 ? -15.011 -0.721 21.059 1.00 98.62 87 ILE A C 1
ATOM 671 O O . ILE A 1 87 ? -15.647 -1.442 21.833 1.00 98.62 87 ILE A O 1
ATOM 675 N N . ILE A 1 88 ? -14.182 0.226 21.504 1.00 98.62 88 ILE A N 1
ATOM 676 C CA . ILE A 1 88 ? -14.013 0.538 22.929 1.00 98.62 88 ILE A CA 1
ATOM 677 C C . ILE A 1 88 ? -15.318 1.106 23.504 1.00 98.62 88 ILE A C 1
ATOM 679 O O . ILE A 1 88 ? -15.795 0.619 24.531 1.00 98.62 88 ILE A O 1
ATOM 683 N N . GLU A 1 89 ? -15.939 2.069 22.825 1.00 98.19 89 GLU A N 1
ATOM 684 C CA . GLU A 1 89 ? -17.196 2.693 23.256 1.00 98.19 89 GLU A CA 1
ATOM 685 C C . GLU A 1 89 ? -18.359 1.694 23.317 1.00 98.19 89 GLU A C 1
ATOM 687 O O . GLU A 1 89 ? -19.109 1.647 24.301 1.00 98.19 89 GLU A O 1
ATOM 692 N N . LEU A 1 90 ? -18.480 0.831 22.307 1.00 98.38 90 LEU A N 1
ATOM 693 C CA . LEU A 1 90 ? -19.488 -0.224 22.278 1.00 98.38 90 LEU A CA 1
ATOM 694 C C . LEU A 1 90 ? -19.267 -1.232 23.407 1.00 98.38 90 LEU A C 1
ATOM 696 O O . LEU A 1 90 ? -20.224 -1.612 24.082 1.00 98.38 90 LEU A O 1
ATOM 700 N N . ARG A 1 91 ? -18.017 -1.629 23.680 1.00 98.38 91 ARG A N 1
ATOM 701 C CA . ARG A 1 91 ? -17.694 -2.516 24.812 1.00 98.38 91 ARG A CA 1
ATOM 702 C C . ARG A 1 91 ? -18.089 -1.898 26.149 1.00 98.38 91 ARG A C 1
ATOM 704 O O . ARG A 1 91 ? -18.691 -2.594 26.968 1.00 98.38 91 ARG A O 1
ATOM 711 N N . HIS A 1 92 ? -17.807 -0.613 26.363 1.00 98.19 92 HIS A N 1
ATOM 712 C CA . HIS A 1 92 ? -18.240 0.096 27.569 1.00 98.19 92 HIS A CA 1
ATOM 713 C C . HIS A 1 92 ? -19.764 0.148 27.688 1.00 98.19 92 HIS A C 1
ATOM 715 O O . HIS A 1 92 ? -20.311 -0.137 28.755 1.00 98.19 92 HIS A O 1
ATOM 721 N N . THR A 1 93 ? -20.455 0.449 26.589 1.00 97.81 93 THR A N 1
ATOM 722 C CA . THR A 1 93 ? -21.922 0.481 26.551 1.00 97.81 93 THR A CA 1
ATOM 723 C C . THR A 1 93 ? -22.515 -0.881 26.901 1.00 97.81 93 THR A C 1
ATOM 725 O O . THR A 1 93 ? -23.374 -0.971 27.779 1.00 97.81 93 THR A O 1
ATOM 728 N N . VAL A 1 94 ? -22.016 -1.956 26.284 1.00 98.00 94 VAL A N 1
ATOM 729 C CA . VAL A 1 94 ? -22.457 -3.329 26.563 1.00 98.00 94 VAL A CA 1
ATOM 730 C C . VAL A 1 94 ? -22.239 -3.684 28.033 1.00 98.00 94 VAL A C 1
ATOM 732 O O . VAL A 1 94 ? -23.165 -4.164 28.682 1.00 98.00 94 VAL A O 1
ATOM 735 N N . GLN A 1 95 ? -21.064 -3.399 28.598 1.00 97.88 95 GLN A N 1
ATOM 736 C CA . GLN A 1 95 ? -20.789 -3.655 30.017 1.00 97.88 95 GLN A CA 1
ATOM 737 C C . GLN A 1 95 ? -21.745 -2.892 30.944 1.00 97.88 95 GLN A C 1
ATOM 739 O O . GLN A 1 95 ? -22.270 -3.466 31.899 1.00 97.88 95 GLN A O 1
ATOM 744 N N . ALA A 1 96 ? -22.017 -1.618 30.651 1.00 96.50 96 ALA A N 1
ATOM 745 C CA . ALA A 1 96 ? -22.943 -0.807 31.435 1.00 96.50 96 ALA A CA 1
ATOM 746 C C . ALA A 1 96 ? -24.385 -1.338 31.367 1.00 96.50 96 ALA A C 1
ATOM 748 O O . ALA A 1 96 ? -25.091 -1.335 32.377 1.00 96.50 96 ALA A O 1
ATOM 749 N N . LEU A 1 97 ? -24.829 -1.808 30.198 1.00 96.31 97 LEU A N 1
ATOM 750 C CA . LEU A 1 97 ? -26.150 -2.417 30.031 1.00 96.31 97 LEU A CA 1
ATOM 751 C C . LEU A 1 97 ? -26.263 -3.745 30.785 1.00 96.31 97 LEU A C 1
ATOM 753 O O . LEU A 1 97 ? -27.244 -3.942 31.501 1.00 96.31 97 LEU A O 1
ATOM 757 N N . LEU A 1 98 ? -25.246 -4.606 30.702 1.00 96.12 98 LEU A N 1
ATOM 758 C CA . LEU A 1 98 ? -25.207 -5.862 31.454 1.00 96.12 98 LEU A CA 1
ATOM 759 C C . LEU A 1 98 ? -25.268 -5.613 32.969 1.00 96.12 98 LEU A C 1
ATOM 761 O O . LEU A 1 98 ? -26.023 -6.279 33.672 1.00 96.12 98 LEU A O 1
ATOM 765 N N . ALA A 1 99 ? -24.549 -4.606 33.474 1.00 94.69 99 ALA A N 1
ATOM 766 C CA . ALA A 1 99 ? -24.614 -4.227 34.886 1.00 94.69 99 ALA A CA 1
ATOM 767 C C . ALA A 1 99 ? -26.012 -3.721 35.300 1.00 94.69 99 ALA A C 1
ATOM 769 O O . ALA A 1 99 ? -26.487 -4.025 36.395 1.00 94.69 99 ALA A O 1
ATOM 770 N N . LYS A 1 100 ? -26.702 -2.971 34.427 1.00 93.25 100 LYS A N 1
ATOM 771 C CA . LYS A 1 100 ? -28.085 -2.523 34.673 1.00 93.25 100 LYS A CA 1
ATOM 772 C C . LYS A 1 100 ? -29.070 -3.692 34.708 1.00 93.25 100 LYS A C 1
ATOM 774 O O . LYS A 1 100 ? -29.897 -3.725 35.614 1.00 93.25 100 LYS A O 1
ATOM 779 N N . GLN A 1 101 ? -28.954 -4.648 33.785 1.00 91.69 101 GLN A N 1
ATOM 780 C CA . GLN A 1 101 ? -29.788 -5.857 33.770 1.00 91.69 101 GLN A CA 1
ATOM 781 C C . GLN A 1 101 ? -29.602 -6.680 35.049 1.00 91.69 101 GLN A C 1
ATOM 783 O O . GLN A 1 101 ? -30.575 -6.970 35.737 1.00 91.69 101 GLN A O 1
ATOM 788 N N . GLN A 1 102 ? -28.353 -6.930 35.458 1.00 87.44 102 GLN A N 1
ATOM 789 C CA . GLN A 1 102 ? -28.055 -7.639 36.709 1.00 87.44 102 GLN A CA 1
ATOM 790 C C . GLN A 1 102 ? -28.656 -6.956 37.949 1.00 87.44 102 GLN A C 1
ATOM 792 O O . GLN A 1 102 ? -29.036 -7.628 38.907 1.00 87.44 102 GLN A O 1
ATOM 797 N N . ASN A 1 103 ? -28.741 -5.623 37.956 1.00 84.38 103 ASN A N 1
ATOM 798 C CA . ASN A 1 103 ? -29.371 -4.882 39.048 1.00 84.38 103 ASN A CA 1
ATOM 799 C C . ASN A 1 103 ? -30.907 -4.941 39.003 1.00 84.38 103 ASN A C 1
ATOM 801 O O . ASN A 1 103 ? -31.528 -4.938 40.063 1.00 84.38 103 ASN A O 1
ATOM 805 N N . GLN A 1 104 ? -31.516 -5.020 37.815 1.00 75.62 104 GLN A N 1
ATOM 806 C CA . GLN A 1 104 ? -32.963 -5.213 37.650 1.00 75.62 104 GLN A CA 1
ATOM 807 C C . GLN A 1 104 ? -33.397 -6.623 38.076 1.00 75.62 104 GLN A C 1
ATOM 809 O O . GLN A 1 104 ? -34.367 -6.762 38.820 1.00 75.62 104 GLN A O 1
ATOM 814 N N . ASP A 1 105 ? -32.627 -7.651 37.715 1.00 76.31 105 ASP A N 1
ATOM 815 C CA . ASP A 1 105 ? -32.904 -9.041 38.099 1.00 76.31 105 ASP A CA 1
ATOM 816 C C . ASP A 1 105 ? -32.850 -9.236 39.625 1.00 76.31 105 ASP A C 1
ATOM 818 O O . ASP A 1 105 ? -33.662 -9.960 40.196 1.00 76.31 105 ASP A O 1
ATOM 822 N N . LYS A 1 106 ? -31.953 -8.518 40.318 1.00 65.81 106 LYS A N 1
ATOM 823 C CA . LYS A 1 106 ? -31.862 -8.516 41.791 1.00 65.81 106 LYS A CA 1
ATOM 824 C C . LYS A 1 106 ? -33.042 -7.842 42.495 1.00 65.81 106 LYS A C 1
ATOM 826 O O . LYS A 1 106 ? -33.231 -8.072 43.686 1.00 65.81 106 LYS A O 1
ATOM 831 N N . PHE A 1 107 ? -33.793 -6.991 41.797 1.00 60.62 107 PHE A N 1
ATOM 832 C CA . PHE A 1 107 ? -34.868 -6.181 42.375 1.00 60.62 107 PHE A CA 1
ATOM 833 C C . PHE A 1 107 ? -36.272 -6.644 41.987 1.00 60.62 107 PHE A C 1
ATOM 835 O O . PHE A 1 107 ? -37.240 -6.006 42.397 1.00 60.62 107 PHE A O 1
ATOM 842 N N . THR A 1 108 ? -36.408 -7.747 41.245 1.00 56.25 108 THR A N 1
ATOM 843 C CA . THR A 1 108 ? -37.723 -8.334 40.962 1.00 56.25 108 THR A CA 1
ATOM 844 C C . THR A 1 108 ? -38.162 -9.124 42.201 1.00 56.25 108 THR A C 1
ATOM 846 O O . THR A 1 108 ? -37.572 -10.170 42.480 1.00 56.25 108 THR A O 1
ATOM 849 N N . PRO A 1 109 ? -39.136 -8.647 43.002 1.00 57.38 109 PRO A N 1
ATOM 850 C CA . PRO A 1 109 ? -39.566 -9.374 44.186 1.00 57.38 109 PRO A CA 1
ATOM 851 C C . PRO A 1 109 ? -40.218 -10.676 43.729 1.00 57.38 109 PRO A C 1
ATOM 853 O O . PRO A 1 109 ? -41.044 -10.664 42.815 1.00 57.38 109 PRO A O 1
ATOM 856 N N . MET A 1 110 ? -39.853 -11.786 44.374 1.00 57.84 110 MET A N 1
ATOM 857 C CA . MET A 1 110 ? -40.573 -13.051 44.267 1.00 57.84 110 MET A CA 1
ATOM 858 C C . MET A 1 110 ? -42.050 -12.744 44.529 1.00 57.84 110 MET A C 1
ATOM 860 O O . MET A 1 110 ? -42.399 -12.302 45.625 1.00 57.84 110 MET A O 1
ATOM 864 N N . ALA A 1 111 ? -42.883 -12.840 43.490 1.00 60.00 111 ALA A N 1
ATOM 865 C CA . ALA A 1 111 ? -44.308 -12.584 43.606 1.00 60.00 111 ALA A CA 1
ATOM 866 C C . ALA A 1 111 ? -44.842 -13.451 44.753 1.00 60.00 111 ALA A C 1
ATOM 868 O O . ALA A 1 111 ? -44.613 -14.658 44.763 1.00 60.00 111 ALA A O 1
ATOM 869 N N . CYS A 1 112 ? -45.471 -12.828 45.753 1.00 50.78 112 CYS A N 1
ATOM 870 C CA . CYS A 1 112 ? -46.153 -13.559 46.814 1.00 50.78 112 CYS A CA 1
ATOM 871 C C . CYS A 1 112 ? -47.258 -14.403 46.173 1.00 50.78 112 CYS A C 1
ATOM 873 O O . CYS A 1 112 ? -48.311 -13.867 45.816 1.00 50.78 112 CYS A O 1
ATOM 875 N N . ASP A 1 113 ? -47.007 -15.702 46.027 1.00 59.25 113 ASP A N 1
ATOM 876 C CA . ASP A 1 113 ? -48.044 -16.682 45.739 1.00 59.25 113 ASP A CA 1
ATOM 877 C C . ASP A 1 113 ? -49.026 -16.722 46.923 1.00 59.25 113 ASP A C 1
ATOM 879 O O . ASP A 1 113 ? -48.624 -16.734 48.092 1.00 59.25 113 ASP A O 1
ATOM 883 N N . LYS A 1 114 ? -50.317 -16.632 46.588 1.00 55.66 114 LYS A N 1
ATOM 884 C CA . LYS A 1 114 ? -51.464 -16.655 47.507 1.00 55.66 114 LYS A CA 1
ATOM 885 C C . LYS A 1 114 ? -51.824 -18.069 47.939 1.00 55.66 114 LYS A C 1
ATOM 887 O O . LYS A 1 114 ? -51.668 -18.990 47.108 1.00 55.66 114 LYS A O 1
#

Sequence (114 aa):
MKTNIESVDAAEVLQKLATIPITSWAYLNERENVRHIGPMAQDFKAAFGFGADSVSISTIDADGIALAAIQELYRKTLELDQLRTEIIELRHTVQALLAKQQNQDKFTPMACDK